Protein AF-A0A7S3W8H9-F1 (afdb_monomer_lite)

pLDDT: mean 70.54, std 18.08, range [37.25, 94.5]

Sequence (151 aa):
LTRLRRESLAEGGVPAGQAGRFSFELADVSAQEPRNGPRKGSSFSDAVDARAFESLVLRYAPPWPLQLVFTPALLSQQQRVFALLLRLRRAKWSLETVSVGAGAAGGRCAGSTPLTRLWWTLRSELLHAVHHILAYVTLAVIAAEWRSLLD

Secondary structure (DSSP, 8-state):
---------------TT---EEEEEE--------------SS-HHHHHHHHHHHHEEEEEEPPTTGGGTS-HHHHHHHHHHHHHHHHHHHHHHHHHH--TTSSS--SS--S--HHHHHHHHHHHHHHHHHHHHHHHIIIIIIHHHHHHHH-

Radius of gyration: 26.06 Å; chains: 1; bound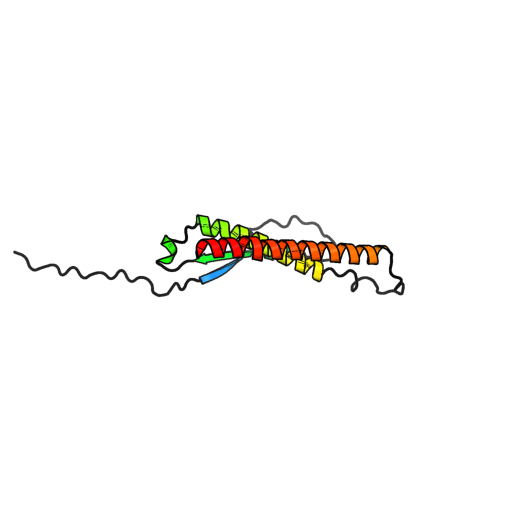ing box: 54×29×102 Å

Structure (mmCIF, N/CA/C/O backbone):
data_AF-A0A7S3W8H9-F1
#
_entry.id   AF-A0A7S3W8H9-F1
#
loop_
_atom_site.group_PDB
_atom_site.id
_atom_site.type_symbol
_atom_site.label_atom_id
_atom_site.label_alt_id
_atom_site.label_comp_id
_atom_site.label_asym_id
_atom_site.label_entity_id
_atom_site.label_seq_id
_atom_site.pdbx_PDB_ins_code
_atom_site.Cartn_x
_atom_site.Cartn_y
_atom_site.Cartn_z
_atom_site.occupancy
_atom_site.B_iso_or_equiv
_atom_site.auth_seq_id
_atom_site.auth_comp_id
_atom_site.auth_asym_id
_atom_site.auth_atom_id
_atom_site.pdbx_PDB_model_num
ATOM 1 N N . LEU A 1 1 ? -19.387 17.469 66.517 1.00 41.03 1 LEU A N 1
ATOM 2 C CA . LEU A 1 1 ? -20.684 17.167 65.868 1.00 41.03 1 LEU A CA 1
ATOM 3 C C . LEU A 1 1 ? -20.883 18.163 64.721 1.00 41.03 1 LEU A C 1
ATOM 5 O O . LEU A 1 1 ? -21.338 19.274 64.933 1.00 41.03 1 LEU A O 1
ATOM 9 N N . THR A 1 2 ? -20.170 17.934 63.613 1.00 47.38 2 THR A N 1
ATOM 10 C CA . THR A 1 2 ? -20.720 17.418 62.335 1.00 47.38 2 THR A CA 1
ATOM 11 C C . THR A 1 2 ? -21.488 18.481 61.544 1.00 47.38 2 THR A C 1
ATOM 13 O O . THR A 1 2 ? -22.714 18.522 61.568 1.00 47.38 2 THR A O 1
ATOM 16 N N . ARG A 1 3 ? -20.763 19.315 60.784 1.00 39.97 3 ARG A N 1
ATOM 17 C CA . ARG A 1 3 ? -21.330 19.987 59.609 1.00 39.97 3 ARG A CA 1
ATOM 18 C C . ARG A 1 3 ? -20.627 19.493 58.354 1.00 39.97 3 ARG A C 1
ATOM 20 O O . ARG A 1 3 ? -19.416 19.593 58.207 1.00 39.97 3 ARG A O 1
ATOM 27 N N . LEU A 1 4 ? -21.460 18.872 57.533 1.00 46.44 4 LEU A N 1
ATOM 28 C CA . LEU A 1 4 ? -21.190 18.087 56.345 1.00 46.44 4 LEU A CA 1
ATOM 29 C C . LEU A 1 4 ? -20.238 18.794 55.378 1.00 46.44 4 LEU A C 1
ATOM 31 O O . LEU A 1 4 ? -20.549 19.841 54.809 1.00 46.44 4 LEU A O 1
ATOM 35 N N . ARG A 1 5 ? -19.086 18.147 55.187 1.00 40.84 5 ARG A N 1
ATOM 36 C CA . ARG A 1 5 ? -18.180 18.311 54.057 1.00 40.84 5 ARG A CA 1
ATOM 37 C C . ARG A 1 5 ? -18.985 18.025 52.791 1.00 40.84 5 ARG A C 1
ATOM 39 O O . ARG A 1 5 ? -19.292 16.881 52.484 1.00 40.84 5 ARG A O 1
ATOM 46 N N . ARG A 1 6 ? -19.389 19.096 52.113 1.00 41.34 6 ARG A N 1
ATOM 47 C CA . ARG A 1 6 ? -19.956 19.074 50.768 1.00 41.34 6 ARG A CA 1
ATOM 48 C C . ARG A 1 6 ? -18.846 18.564 49.853 1.00 41.34 6 ARG A C 1
ATOM 50 O O . ARG A 1 6 ? -17.970 19.329 49.459 1.00 41.34 6 ARG A O 1
ATOM 57 N N . GLU A 1 7 ? -18.828 17.262 49.600 1.00 46.66 7 GLU A N 1
ATOM 58 C CA . GLU A 1 7 ? -18.024 16.683 48.531 1.00 46.66 7 GLU A CA 1
ATOM 59 C C . GLU A 1 7 ? -18.623 17.178 47.218 1.00 46.66 7 GLU A C 1
ATOM 61 O O . GLU A 1 7 ? -19.581 16.645 46.668 1.00 46.66 7 GLU A O 1
ATOM 66 N N . SER A 1 8 ? -18.102 18.328 46.802 1.00 39.75 8 SER A N 1
ATOM 67 C CA . SER A 1 8 ? -18.077 18.780 45.427 1.00 39.75 8 SER A CA 1
ATOM 68 C C . SER A 1 8 ? -17.634 17.599 44.575 1.00 39.75 8 SER A C 1
ATOM 70 O O . SER A 1 8 ? -16.466 17.217 44.636 1.00 39.75 8 SER A O 1
ATOM 72 N N . LEU A 1 9 ? -18.571 17.042 43.803 1.00 39.91 9 LEU A N 1
ATOM 73 C CA . LEU A 1 9 ? -18.290 16.353 42.552 1.00 39.91 9 LEU A CA 1
ATOM 74 C C . LEU A 1 9 ? -17.289 17.218 41.787 1.00 39.91 9 LEU A C 1
ATOM 76 O O . LEU A 1 9 ? -17.649 18.193 41.131 1.00 39.91 9 LEU A O 1
ATOM 80 N N . ALA A 1 10 ? -16.011 16.888 41.937 1.00 37.25 10 ALA A N 1
ATOM 81 C CA . ALA A 1 10 ? -15.020 17.213 40.947 1.00 37.25 10 ALA A CA 1
ATOM 82 C C . ALA A 1 10 ? -15.442 16.407 39.720 1.00 37.25 10 ALA A C 1
ATOM 84 O O . ALA A 1 10 ? -15.073 15.245 39.561 1.00 37.25 10 ALA A O 1
ATOM 85 N N . GLU A 1 11 ? -16.294 17.022 38.899 1.00 40.94 11 GLU A N 1
ATOM 86 C CA . GLU A 1 11 ? -16.207 16.880 37.458 1.00 40.94 11 GLU A CA 1
ATOM 87 C C . GLU A 1 11 ? -14.721 16.974 37.120 1.00 40.94 11 GLU A C 1
ATOM 89 O O . GLU A 1 11 ? -14.130 18.055 37.056 1.00 40.94 11 GLU A O 1
ATOM 94 N N . GLY A 1 12 ? -14.083 15.808 37.021 1.00 41.31 12 GLY A N 1
ATOM 95 C CA . GLY A 1 12 ? -12.816 15.673 36.345 1.00 41.31 12 GLY A CA 1
ATOM 96 C C . GLY A 1 12 ? -13.097 16.139 34.937 1.00 41.31 12 GLY A C 1
ATOM 97 O O . GLY A 1 12 ? -13.688 15.393 34.161 1.00 41.31 12 GLY A O 1
ATOM 98 N N . GLY A 1 13 ? -12.762 17.402 34.671 1.00 40.84 13 GLY A N 1
ATOM 99 C CA . GLY A 1 13 ? -12.883 18.024 33.371 1.00 40.84 13 GLY A CA 1
ATOM 100 C C . GLY A 1 13 ? -12.207 17.123 32.356 1.00 40.84 13 GLY A C 1
ATOM 101 O O . GLY A 1 13 ? -10.984 17.115 32.226 1.00 40.84 13 GLY A O 1
ATOM 102 N N . VAL A 1 14 ? -13.021 16.327 31.669 1.00 52.34 14 VAL A N 1
ATOM 103 C CA . VAL A 1 14 ? -12.633 15.646 30.448 1.00 52.34 14 VAL A CA 1
ATOM 104 C C . VAL A 1 14 ? -12.232 16.778 29.511 1.00 52.34 14 VAL A C 1
ATOM 106 O O . VAL A 1 14 ? -13.061 17.661 29.275 1.00 52.34 14 VAL A O 1
ATOM 109 N N . PRO A 1 15 ? -10.984 16.837 29.015 1.00 52.81 15 PRO A N 1
ATOM 110 C CA . PRO A 1 15 ? -10.601 17.871 28.072 1.00 52.81 15 PRO A CA 1
ATOM 111 C C . PRO A 1 15 ? -11.414 17.666 26.790 1.00 52.81 15 PRO A C 1
ATOM 113 O O . PRO A 1 15 ? -11.061 16.877 25.912 1.00 52.81 15 PRO A O 1
ATOM 116 N N . ALA A 1 16 ? -12.536 18.379 26.708 1.00 47.19 16 ALA A N 1
ATOM 117 C CA . ALA A 1 16 ? -13.318 18.586 25.508 1.00 47.19 16 ALA A CA 1
ATOM 118 C C . ALA A 1 16 ? -12.411 19.310 24.507 1.00 47.19 16 ALA A C 1
ATOM 120 O O . ALA A 1 16 ? -12.248 20.526 24.558 1.00 47.19 16 ALA A O 1
ATOM 121 N N . GLY A 1 17 ? -11.724 18.550 23.656 1.00 48.91 17 GLY A N 1
ATOM 122 C CA . GLY A 1 17 ? -10.795 19.144 22.697 1.00 48.91 17 GLY A CA 1
ATOM 123 C C . GLY A 1 17 ? -9.888 18.190 21.930 1.00 48.91 17 GLY A C 1
ATOM 124 O O . GLY A 1 17 ? -9.326 18.605 20.922 1.00 48.91 17 GLY A O 1
ATOM 125 N N . GLN A 1 18 ? -9.754 16.918 22.315 1.00 51.00 18 GLN A N 1
ATOM 126 C CA . GLN A 1 18 ? -9.133 15.930 21.425 1.00 51.00 18 GLN A CA 1
ATOM 127 C C . GLN A 1 18 ? -10.204 15.299 20.544 1.00 51.00 18 GLN A C 1
ATOM 129 O O . GLN A 1 18 ? -10.642 14.178 20.771 1.00 51.00 18 GLN A O 1
ATOM 134 N N . ALA A 1 19 ? -10.654 16.049 19.538 1.00 50.59 19 ALA A N 1
ATOM 135 C CA . ALA A 1 19 ? -11.358 15.463 18.406 1.00 50.59 19 ALA A CA 1
ATOM 136 C C . ALA A 1 19 ? -10.453 14.383 17.796 1.00 50.59 19 ALA A C 1
ATOM 138 O O . ALA A 1 19 ? -9.267 14.641 17.587 1.00 50.59 19 ALA A O 1
ATOM 139 N N . GLY A 1 20 ? -10.995 13.185 17.553 1.00 55.84 20 GLY A N 1
ATOM 140 C CA . GLY A 1 20 ? -10.252 12.054 16.999 1.00 55.84 20 GLY A CA 1
ATOM 141 C C . GLY A 1 20 ? -9.497 12.458 15.741 1.00 55.84 20 GLY A C 1
ATOM 142 O O . GLY A 1 20 ? -10.088 12.601 14.672 1.00 55.84 20 GLY A O 1
ATOM 143 N N . ARG A 1 21 ? -8.196 12.707 15.885 1.00 60.75 21 ARG A N 1
ATOM 144 C CA . ARG A 1 21 ? -7.377 13.270 14.820 1.00 60.75 21 ARG A CA 1
ATOM 145 C C . ARG A 1 21 ? -6.672 12.122 14.125 1.00 60.75 21 ARG A C 1
ATOM 147 O O . ARG A 1 21 ? -5.858 11.420 14.725 1.00 60.75 21 ARG A O 1
ATOM 154 N N . PHE A 1 22 ? -7.002 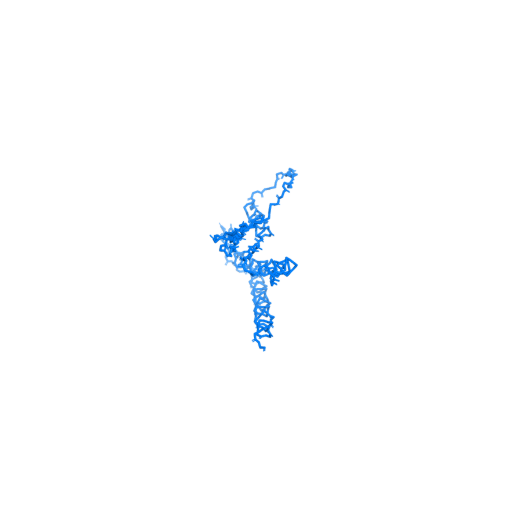11.939 12.853 1.00 56.62 22 PHE A N 1
ATOM 155 C CA . PHE A 1 22 ? -6.172 11.168 11.943 1.00 56.62 22 PHE A CA 1
ATOM 156 C C . PHE A 1 22 ? -4.981 12.047 11.587 1.00 56.62 22 PHE A C 1
ATOM 158 O O . PHE A 1 22 ? -5.128 13.046 10.881 1.00 56.62 22 PHE A O 1
ATOM 165 N N . SER A 1 23 ? -3.817 11.708 12.127 1.00 61.28 23 SER A N 1
ATOM 166 C CA . SER A 1 23 ? -2.577 12.387 11.786 1.00 61.28 23 SER A CA 1
ATOM 167 C C . SER A 1 23 ? -1.754 11.464 10.915 1.00 61.28 23 SER A C 1
ATOM 169 O O . SER A 1 23 ? -1.440 10.329 11.280 1.00 61.28 23 SER A O 1
ATOM 171 N N . PHE A 1 24 ? -1.424 11.974 9.740 1.00 56.34 24 PHE A N 1
ATOM 172 C CA . PHE A 1 24 ? -0.387 11.393 8.929 1.00 56.34 24 PHE A CA 1
ATOM 173 C C . PHE A 1 24 ? 0.949 11.841 9.523 1.00 56.34 24 PHE A C 1
ATOM 175 O O . PHE A 1 24 ? 1.249 13.032 9.484 1.00 56.34 24 PHE A O 1
ATOM 182 N N . GLU A 1 25 ? 1.733 10.924 10.083 1.00 66.25 25 GLU A N 1
ATOM 183 C CA . GLU A 1 25 ? 3.103 11.242 10.475 1.00 66.25 25 GLU A CA 1
ATOM 184 C C . GLU A 1 25 ? 4.080 10.458 9.622 1.00 66.25 25 GLU A C 1
ATOM 186 O O . GLU A 1 25 ? 3.939 9.256 9.393 1.00 66.25 25 GLU A O 1
ATOM 191 N N . LEU A 1 26 ? 5.092 11.169 9.143 1.00 59.28 26 LEU A N 1
ATOM 192 C CA . LEU A 1 26 ? 6.299 10.526 8.677 1.00 59.28 26 LEU A CA 1
ATOM 193 C C . LEU A 1 26 ? 6.918 9.876 9.912 1.00 59.28 26 LEU A C 1
ATOM 195 O O . LEU A 1 26 ? 7.243 10.569 10.874 1.00 59.28 26 LEU A O 1
ATOM 199 N N . ALA A 1 27 ? 7.035 8.550 9.920 1.00 61.50 27 ALA A N 1
ATOM 200 C CA . ALA A 1 27 ? 7.899 7.912 10.893 1.00 61.50 27 ALA A CA 1
ATOM 201 C C . ALA A 1 27 ? 9.278 8.544 10.721 1.00 61.50 27 ALA A C 1
ATOM 203 O O . ALA A 1 27 ? 9.816 8.518 9.610 1.00 61.50 27 ALA A O 1
ATOM 204 N N . ASP A 1 28 ? 9.807 9.139 11.792 1.00 42.91 28 ASP A N 1
ATOM 205 C CA . ASP A 1 28 ? 11.166 9.656 11.814 1.00 42.91 28 ASP A CA 1
ATOM 206 C C . ASP A 1 28 ? 12.102 8.510 11.437 1.00 42.91 28 ASP A C 1
ATOM 208 O O . ASP A 1 28 ? 12.432 7.633 12.240 1.00 42.91 28 ASP A O 1
ATOM 212 N N . VAL A 1 29 ? 12.504 8.493 10.168 1.00 52.59 29 VAL A N 1
ATOM 213 C CA . VAL A 1 29 ? 13.616 7.691 9.678 1.00 52.59 29 VAL A CA 1
ATOM 214 C C . VAL A 1 29 ? 14.847 8.364 10.264 1.00 52.59 29 VAL A C 1
ATOM 216 O O . VAL A 1 29 ? 15.470 9.220 9.641 1.00 52.59 29 VAL A O 1
ATOM 219 N N . SER A 1 30 ? 15.122 8.046 11.529 1.00 40.84 30 SER A N 1
ATOM 220 C CA . SER A 1 30 ? 16.301 8.501 12.246 1.00 40.84 30 SER A CA 1
ATOM 221 C C . SER A 1 30 ? 17.535 8.168 11.407 1.00 40.84 30 SER A C 1
ATOM 223 O O . SER A 1 30 ? 17.805 7.003 11.122 1.00 40.84 30 SER A O 1
ATOM 225 N N . ALA A 1 31 ? 18.198 9.232 10.949 1.00 44.66 31 ALA A N 1
ATOM 226 C CA . ALA A 1 31 ? 19.571 9.317 10.467 1.00 44.66 31 ALA A CA 1
ATOM 227 C C . ALA A 1 31 ? 20.211 7.991 10.014 1.00 44.66 31 ALA A C 1
ATOM 229 O O . ALA A 1 31 ? 20.989 7.372 10.739 1.00 44.66 31 ALA A O 1
ATOM 230 N N . GLN A 1 32 ? 19.962 7.598 8.765 1.00 42.03 32 GLN A N 1
ATOM 231 C CA . GLN A 1 32 ? 20.878 6.694 8.082 1.00 42.03 32 GLN A CA 1
ATOM 232 C C . GLN A 1 32 ? 21.963 7.533 7.398 1.00 42.03 32 GLN A C 1
ATOM 234 O O . GLN A 1 32 ? 21.715 8.169 6.374 1.00 42.03 32 GLN A O 1
ATOM 239 N N . GLU A 1 33 ? 23.142 7.544 8.024 1.00 45.91 33 G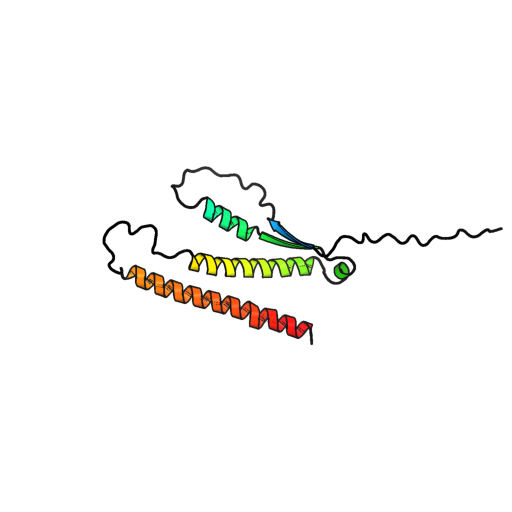LU A N 1
ATOM 240 C CA . GLU A 1 33 ? 24.398 8.150 7.563 1.00 45.91 33 GLU A CA 1
ATOM 241 C C . GLU A 1 33 ? 24.584 8.005 6.032 1.00 45.91 33 GLU A C 1
ATOM 243 O O . GLU A 1 33 ? 24.545 6.879 5.509 1.00 45.91 33 GLU A O 1
ATOM 248 N N . PRO A 1 34 ? 24.805 9.101 5.278 1.00 47.06 34 PRO A N 1
ATOM 249 C CA . PRO A 1 34 ? 25.055 9.031 3.846 1.00 47.06 34 PRO A CA 1
ATOM 250 C C . PRO A 1 34 ? 26.462 8.476 3.596 1.00 47.06 34 PRO A C 1
ATOM 252 O O . PRO A 1 34 ? 27.458 9.196 3.556 1.00 47.06 34 PRO A O 1
ATOM 255 N N . ARG A 1 35 ? 26.560 7.161 3.387 1.00 50.22 35 ARG A N 1
ATOM 256 C CA . ARG A 1 35 ? 27.786 6.529 2.891 1.00 50.22 35 ARG A CA 1
ATOM 257 C C . ARG A 1 35 ? 28.054 7.014 1.457 1.00 50.22 35 ARG A C 1
ATOM 259 O O . ARG A 1 35 ? 27.420 6.563 0.506 1.00 50.22 35 ARG A O 1
ATOM 266 N N . ASN A 1 36 ? 28.978 7.969 1.347 1.00 54.38 36 ASN A N 1
ATOM 267 C CA . ASN A 1 36 ? 29.390 8.681 0.137 1.00 54.38 36 ASN A CA 1
ATOM 268 C C . ASN A 1 36 ? 29.791 7.778 -1.045 1.00 54.38 36 ASN A C 1
ATOM 270 O O . ASN A 1 36 ? 30.528 6.803 -0.896 1.00 54.38 36 ASN A O 1
ATOM 274 N N . GLY A 1 37 ? 29.386 8.210 -2.242 1.00 50.59 37 GLY A N 1
ATOM 275 C CA . GLY A 1 37 ? 29.932 7.822 -3.543 1.00 50.59 37 GLY A CA 1
ATOM 276 C C . GLY A 1 37 ? 29.175 8.550 -4.666 1.00 50.59 37 GLY A C 1
ATOM 277 O O . GLY A 1 37 ? 27.944 8.488 -4.680 1.00 50.59 37 GLY A O 1
ATOM 278 N N . PRO A 1 38 ? 29.843 9.252 -5.606 1.00 51.00 38 PRO A N 1
ATOM 279 C CA . PRO A 1 38 ? 29.150 10.028 -6.626 1.00 51.00 38 PRO A CA 1
ATOM 280 C C . PRO A 1 38 ? 28.563 9.071 -7.667 1.00 51.00 38 PRO A C 1
ATOM 282 O O . PRO A 1 38 ? 29.285 8.492 -8.480 1.00 51.00 38 PRO A O 1
ATOM 285 N N . ARG A 1 39 ? 27.239 8.879 -7.646 1.00 48.84 39 ARG A N 1
ATOM 286 C CA . ARG A 1 39 ? 26.516 8.180 -8.714 1.00 48.84 39 ARG A CA 1
ATOM 287 C C . ARG A 1 39 ? 25.695 9.171 -9.530 1.00 48.84 39 ARG A C 1
ATOM 289 O O . ARG A 1 39 ? 24.873 9.927 -9.030 1.00 48.84 39 ARG A O 1
ATOM 296 N N . LYS A 1 40 ? 26.019 9.151 -10.815 1.00 43.47 40 LYS A N 1
ATOM 297 C CA . LYS A 1 40 ? 25.581 9.990 -11.923 1.00 43.47 40 LYS A CA 1
ATOM 298 C C . LYS A 1 40 ? 24.056 10.193 -11.981 1.00 43.47 40 LYS A C 1
ATOM 300 O O . LYS A 1 40 ? 23.325 9.276 -12.320 1.00 43.47 40 LYS A O 1
ATOM 305 N N . GLY A 1 41 ? 23.618 11.424 -11.725 1.00 48.03 41 GLY A N 1
ATOM 306 C CA . GLY A 1 41 ? 22.749 12.187 -12.633 1.00 48.03 41 GLY A CA 1
ATOM 307 C C . GLY A 1 41 ? 21.306 11.746 -12.912 1.00 48.03 41 GLY A C 1
ATOM 308 O O . GLY A 1 41 ? 20.711 12.330 -13.811 1.00 48.03 41 GLY A O 1
ATOM 309 N N . SER A 1 42 ? 20.713 10.796 -12.188 1.00 48.69 42 SER A N 1
ATOM 310 C CA . SER A 1 42 ? 19.255 10.585 -12.227 1.00 48.69 42 SER A CA 1
ATOM 311 C C . SER A 1 42 ? 18.695 10.233 -10.845 1.00 48.69 42 SER A C 1
ATOM 313 O O . SER A 1 42 ? 19.175 9.296 -10.210 1.00 48.69 42 SER A O 1
ATOM 315 N N . SER A 1 43 ? 17.651 10.951 -10.423 1.00 52.44 43 SER A N 1
ATOM 316 C CA . SER A 1 43 ? 16.678 10.513 -9.406 1.00 52.44 43 SER A CA 1
ATOM 317 C C . SER A 1 43 ? 17.102 10.457 -7.931 1.00 52.44 43 SER A C 1
ATOM 319 O O . SER A 1 43 ? 16.701 9.544 -7.213 1.00 52.44 43 SER A O 1
ATOM 321 N N . PHE A 1 44 ? 17.830 11.451 -7.407 1.00 49.88 44 PHE A N 1
ATOM 322 C CA . PHE A 1 44 ? 17.850 11.627 -5.941 1.00 49.88 44 PHE A CA 1
ATOM 323 C C . PHE A 1 44 ? 16.434 11.932 -5.410 1.00 49.88 44 PHE A C 1
ATOM 325 O O . PHE A 1 44 ? 16.045 11.375 -4.391 1.00 49.88 44 PHE A O 1
ATOM 332 N N . SER A 1 45 ? 15.635 12.718 -6.152 1.00 56.06 45 SER A N 1
ATOM 333 C CA . SER A 1 45 ? 14.224 12.991 -5.821 1.00 56.06 45 SER A CA 1
ATOM 334 C C . SER A 1 45 ? 13.387 11.714 -5.784 1.00 56.06 45 SER A C 1
ATOM 336 O O . SER A 1 45 ? 12.854 11.400 -4.731 1.00 56.06 45 SER A O 1
ATOM 338 N N . ASP A 1 46 ? 13.366 10.902 -6.852 1.00 60.53 46 ASP A N 1
ATOM 339 C CA . ASP A 1 46 ? 12.504 9.705 -6.861 1.00 60.53 46 ASP A CA 1
ATOM 340 C C . ASP A 1 46 ? 12.892 8.682 -5.781 1.00 60.53 46 ASP A C 1
ATOM 342 O O . ASP A 1 46 ? 12.036 7.959 -5.275 1.00 60.53 46 ASP A O 1
ATOM 346 N N . ALA A 1 47 ? 14.174 8.611 -5.401 1.00 59.94 47 ALA A N 1
ATOM 347 C CA . ALA A 1 47 ? 14.634 7.760 -4.303 1.00 59.94 47 ALA A CA 1
ATOM 348 C C . ALA A 1 47 ? 14.225 8.303 -2.919 1.00 59.94 47 ALA A C 1
ATOM 350 O O . ALA A 1 47 ? 13.965 7.519 -2.002 1.00 59.94 47 ALA A O 1
ATOM 351 N N . VAL A 1 48 ? 14.160 9.626 -2.760 1.00 60.66 48 VAL A N 1
ATOM 352 C CA . VAL A 1 48 ? 13.660 10.294 -1.549 1.00 60.66 48 VAL A CA 1
ATOM 353 C C . VAL A 1 48 ? 12.142 10.167 -1.462 1.00 60.66 48 VAL A C 1
ATOM 355 O O . VAL A 1 48 ? 11.641 9.766 -0.416 1.00 60.66 48 VAL A O 1
ATOM 358 N N . ASP A 1 49 ? 11.425 10.376 -2.565 1.00 67.38 49 ASP A N 1
ATOM 359 C CA . ASP A 1 49 ? 9.978 10.183 -2.664 1.00 67.38 49 ASP A CA 1
ATOM 360 C C . ASP A 1 49 ? 9.620 8.723 -2.371 1.00 67.38 49 ASP A C 1
ATOM 362 O O . ASP A 1 49 ? 8.713 8.429 -1.593 1.00 67.38 49 ASP A O 1
ATOM 366 N N . ALA A 1 50 ? 10.409 7.783 -2.901 1.00 67.75 50 ALA A N 1
ATOM 367 C CA . ALA A 1 50 ? 10.257 6.366 -2.622 1.00 67.75 50 ALA A CA 1
ATOM 368 C C . ALA A 1 50 ? 10.310 6.036 -1.128 1.00 67.75 50 ALA A C 1
ATOM 370 O O . ALA A 1 50 ? 9.431 5.350 -0.602 1.00 67.75 50 ALA A O 1
ATOM 371 N N . ARG A 1 51 ? 11.338 6.544 -0.448 1.00 69.94 51 ARG A N 1
ATOM 372 C CA . ARG A 1 51 ? 11.528 6.335 0.987 1.00 69.94 51 ARG A CA 1
ATOM 373 C C . ARG A 1 51 ? 10.487 7.081 1.812 1.00 69.94 51 ARG A C 1
ATOM 375 O O . ARG A 1 51 ? 10.031 6.533 2.809 1.00 69.94 51 ARG A O 1
ATOM 382 N N . ALA A 1 52 ? 10.063 8.264 1.371 1.00 72.19 52 ALA A N 1
ATOM 383 C CA . ALA A 1 52 ? 9.003 9.029 2.013 1.00 72.19 52 ALA A CA 1
ATOM 384 C C . ALA A 1 52 ? 7.683 8.250 2.006 1.00 72.19 52 ALA A C 1
ATOM 386 O O . ALA A 1 52 ? 7.056 8.108 3.048 1.00 72.19 52 ALA A O 1
ATOM 387 N N . PHE A 1 53 ? 7.295 7.644 0.876 1.00 70.62 53 PHE A N 1
ATOM 388 C CA . PHE A 1 53 ? 6.078 6.824 0.817 1.00 70.62 53 PHE A CA 1
ATOM 389 C C . PHE A 1 53 ? 6.136 5.562 1.690 1.00 70.62 53 PHE A C 1
ATOM 391 O O . PHE A 1 53 ? 5.095 5.021 2.058 1.00 70.62 53 PHE A O 1
ATOM 398 N N . GLU A 1 54 ? 7.332 5.072 2.006 1.00 72.19 54 GLU A N 1
ATOM 399 C CA . GLU A 1 54 ? 7.532 3.909 2.875 1.00 72.19 54 GLU A CA 1
ATOM 400 C C . GLU A 1 54 ? 7.585 4.280 4.361 1.00 72.19 54 GLU A C 1
ATOM 402 O O . GLU A 1 54 ? 7.219 3.451 5.196 1.00 72.19 54 GLU A O 1
ATOM 407 N N . SER A 1 55 ? 7.985 5.512 4.688 1.00 74.44 55 SER A N 1
ATOM 408 C CA . SER A 1 55 ? 7.961 6.064 6.047 1.00 74.44 55 SER A CA 1
ATOM 409 C C . SER A 1 55 ? 6.616 6.681 6.429 1.00 74.44 55 SER A C 1
ATOM 411 O O . SER A 1 55 ? 6.422 7.081 7.576 1.00 74.44 55 SER A O 1
ATOM 413 N N . LEU A 1 56 ? 5.669 6.737 5.494 1.00 78.31 56 LEU A N 1
ATOM 414 C CA . LEU A 1 56 ? 4.324 7.231 5.724 1.00 78.31 56 LEU A CA 1
ATOM 415 C C . LEU A 1 56 ? 3.592 6.314 6.750 1.00 78.31 56 LEU A C 1
ATOM 417 O O . LEU A 1 56 ? 3.222 5.181 6.432 1.00 78.31 56 LEU A O 1
ATOM 421 N N . VAL A 1 57 ? 3.295 6.821 7.959 1.00 78.31 57 VAL A N 1
ATOM 422 C CA . VAL A 1 57 ? 2.520 6.127 9.006 1.00 78.31 57 VAL A CA 1
ATOM 423 C C . VAL A 1 57 ? 1.188 6.822 9.316 1.00 78.31 57 VAL A C 1
ATOM 425 O O . VAL A 1 57 ? 1.118 8.022 9.577 1.00 78.31 57 VAL A O 1
ATOM 428 N N . LEU A 1 58 ? 0.111 6.031 9.358 1.00 77.75 58 LEU A N 1
ATOM 429 C CA . LEU A 1 58 ? -1.204 6.478 9.812 1.00 77.75 58 LEU A CA 1
ATOM 430 C C . LEU A 1 58 ? -1.299 6.360 11.340 1.00 77.75 58 LEU A C 1
ATOM 432 O O . LEU A 1 58 ? -1.329 5.247 11.868 1.00 77.75 58 LEU A O 1
ATOM 436 N N . ARG A 1 59 ? -1.373 7.492 12.050 1.00 77.88 59 ARG A N 1
ATOM 437 C CA . ARG A 1 59 ? -1.648 7.530 13.493 1.00 77.88 59 ARG A CA 1
ATOM 438 C C . ARG A 1 59 ? -3.096 7.934 13.736 1.00 77.88 59 ARG A C 1
ATOM 440 O O . ARG A 1 59 ? -3.557 8.975 13.268 1.00 77.88 59 ARG A O 1
ATOM 447 N N . TYR A 1 60 ? -3.805 7.105 14.493 1.00 77.62 60 TYR A N 1
ATOM 448 C CA . TYR A 1 60 ? -5.148 7.401 14.972 1.00 77.62 60 TYR A CA 1
ATOM 449 C C . TYR A 1 60 ? -5.107 7.573 16.487 1.00 77.62 60 TYR A C 1
ATOM 451 O O . TYR A 1 60 ? -4.746 6.638 17.200 1.00 77.62 60 TYR A O 1
ATOM 459 N N . ALA A 1 61 ? -5.453 8.771 16.963 1.00 77.50 61 ALA A N 1
ATOM 460 C CA . ALA A 1 61 ? -5.653 9.054 18.380 1.00 77.50 61 ALA A CA 1
ATOM 461 C C . ALA A 1 61 ? -7.166 9.050 18.667 1.00 77.50 61 ALA A C 1
ATOM 463 O O . ALA A 1 61 ? -7.845 10.015 18.298 1.00 77.50 61 ALA A O 1
ATOM 464 N N . PRO A 1 62 ? -7.724 7.981 19.269 1.00 74.38 62 PRO A N 1
ATOM 465 C CA . PRO A 1 62 ? -9.150 7.924 19.546 1.00 74.38 62 PRO A CA 1
ATOM 466 C C . PRO A 1 62 ? -9.514 8.905 20.671 1.00 74.38 62 PRO A C 1
ATOM 468 O O . PRO A 1 62 ? -8.800 8.961 21.681 1.00 74.38 62 PRO A O 1
ATOM 471 N N . PRO A 1 63 ? -10.633 9.642 20.551 1.00 80.25 63 PRO A N 1
ATOM 472 C CA . PRO A 1 63 ? -11.169 10.412 21.663 1.00 80.25 63 PRO A CA 1
ATOM 473 C C . PRO A 1 63 ? -11.670 9.456 22.748 1.00 80.25 63 PRO A C 1
ATOM 475 O O . PRO A 1 63 ? -12.066 8.322 22.473 1.00 80.25 63 PRO A O 1
ATOM 478 N N . TRP A 1 64 ? -11.702 9.909 23.994 1.00 75.31 64 TRP A N 1
ATOM 479 C CA . TRP A 1 64 ? -12.467 9.211 25.024 1.00 75.31 64 TRP A CA 1
ATOM 480 C C . TRP A 1 64 ? -13.961 9.231 24.632 1.00 75.31 64 TRP A C 1
ATOM 482 O O . TRP A 1 64 ? -14.432 10.288 24.208 1.00 75.31 64 TRP A O 1
ATOM 492 N N . PRO A 1 65 ? -14.725 8.122 24.706 1.00 80.50 65 PRO A N 1
ATOM 493 C CA . PRO A 1 65 ? -14.410 6.798 25.260 1.00 80.50 65 PRO A CA 1
ATOM 494 C C . PRO A 1 65 ? -13.958 5.746 24.225 1.00 80.50 65 PRO A C 1
ATOM 496 O O . PRO A 1 65 ? -13.752 4.588 24.584 1.00 80.50 65 PRO A O 1
ATOM 499 N N . LEU A 1 66 ? -13.776 6.106 22.948 1.00 77.62 66 LEU A N 1
ATOM 500 C CA . LEU A 1 66 ? -13.363 5.170 21.888 1.00 77.62 66 LEU A CA 1
ATOM 501 C C . LEU A 1 66 ? -12.043 4.442 22.209 1.00 77.62 66 LEU A C 1
ATOM 503 O O . LEU A 1 66 ? -11.823 3.339 21.718 1.00 77.62 66 LEU A O 1
ATOM 507 N N . GLN A 1 67 ? -11.193 5.009 23.068 1.00 76.50 67 GLN A N 1
ATOM 508 C CA . GLN A 1 67 ? -9.961 4.368 23.549 1.00 76.50 67 GLN A CA 1
ATOM 509 C C . GLN A 1 67 ? -10.187 2.997 24.213 1.00 76.50 67 GLN A C 1
ATOM 511 O O . GLN A 1 67 ? -9.290 2.161 24.176 1.00 76.50 67 GLN A O 1
ATOM 516 N N . LEU A 1 68 ? -11.371 2.740 24.787 1.00 77.75 68 LEU A N 1
ATOM 517 C CA . LEU A 1 68 ? -11.707 1.447 25.401 1.00 77.75 68 LEU A CA 1
ATOM 518 C C . LEU A 1 68 ? -11.906 0.331 24.364 1.00 77.75 68 LEU A C 1
ATOM 520 O O . LEU A 1 68 ? -11.623 -0.828 24.650 1.00 77.75 68 LEU A O 1
ATOM 524 N N . VAL A 1 69 ? -12.377 0.681 23.165 1.00 80.75 69 VAL A N 1
ATOM 525 C CA . VAL A 1 69 ? -12.629 -0.270 22.068 1.00 80.75 69 VAL A CA 1
ATOM 526 C C . VAL A 1 69 ? -11.411 -0.365 21.146 1.00 80.75 69 VAL A C 1
ATOM 528 O O . VAL A 1 69 ? -11.041 -1.444 20.687 1.00 80.75 69 VAL A O 1
ATOM 531 N N . PHE A 1 70 ? -10.737 0.759 20.900 1.00 80.75 70 PHE A N 1
ATOM 532 C CA . PHE A 1 70 ? -9.553 0.822 20.048 1.00 80.75 70 PHE A CA 1
ATOM 533 C C . PHE A 1 70 ? -8.278 0.511 20.836 1.00 80.75 70 PHE A C 1
ATOM 535 O O . PHE A 1 70 ? -7.557 1.401 21.283 1.00 80.75 70 PHE A O 1
ATOM 542 N N . THR A 1 71 ? -7.966 -0.780 20.966 1.00 85.38 71 THR A N 1
ATOM 543 C CA . THR A 1 71 ? -6.696 -1.236 21.547 1.00 85.38 71 THR A CA 1
ATOM 544 C C . THR A 1 71 ? -5.507 -0.831 20.655 1.00 85.38 71 THR A C 1
ATOM 546 O O . THR A 1 71 ? -5.588 -0.969 19.429 1.00 85.38 71 THR A O 1
ATOM 549 N N . PRO A 1 72 ? -4.353 -0.416 21.217 1.00 81.38 72 PRO A N 1
ATOM 550 C CA . PRO A 1 72 ? -3.159 -0.077 20.430 1.00 81.38 72 PRO A CA 1
ATOM 551 C C . PRO A 1 72 ? -2.659 -1.231 19.543 1.00 81.38 72 PRO A C 1
ATOM 553 O O . PRO A 1 72 ? -2.116 -0.993 18.464 1.00 81.38 72 PRO A O 1
ATOM 556 N N . ALA A 1 73 ? -2.893 -2.483 19.949 1.00 84.31 73 ALA A N 1
ATOM 557 C CA . ALA A 1 73 ? -2.576 -3.663 19.147 1.00 84.31 73 ALA A CA 1
ATOM 558 C C . ALA A 1 73 ? -3.352 -3.683 17.815 1.00 84.31 73 ALA A C 1
ATOM 560 O O . ALA A 1 73 ? -2.745 -3.871 16.759 1.00 84.31 73 ALA A O 1
ATOM 561 N N . LEU A 1 74 ? -4.659 -3.396 17.847 1.00 85.75 74 LEU A N 1
ATOM 562 C CA . LEU A 1 74 ? -5.509 -3.308 16.656 1.00 85.75 74 LEU A CA 1
ATOM 563 C C . LEU A 1 74 ? -5.035 -2.185 15.726 1.00 85.75 74 LEU A C 1
ATOM 565 O O . LEU A 1 74 ? -4.881 -2.399 14.526 1.00 85.75 74 LEU A O 1
ATOM 569 N N . LEU A 1 75 ? -4.735 -1.007 16.281 1.00 83.81 75 LEU A N 1
ATOM 570 C CA . LEU A 1 75 ? -4.236 0.129 15.501 1.00 83.81 75 LEU A CA 1
ATOM 571 C C . LEU A 1 75 ? -2.915 -0.203 14.795 1.00 83.81 75 LEU A C 1
ATOM 573 O O . LEU A 1 75 ? -2.752 0.113 13.617 1.00 83.81 75 LEU A O 1
ATOM 577 N N . SER A 1 76 ? -2.011 -0.924 15.467 1.00 86.00 76 SER A N 1
ATOM 578 C CA . SER A 1 76 ? -0.755 -1.375 14.859 1.00 86.00 76 SER A CA 1
ATOM 579 C C . SER A 1 76 ? -0.971 -2.369 13.709 1.00 86.00 76 SER A C 1
ATOM 581 O O . SER A 1 76 ? -0.247 -2.339 12.712 1.00 86.00 76 SER A O 1
ATOM 583 N N . GLN A 1 77 ? -1.991 -3.228 13.803 1.00 88.50 77 GLN A N 1
ATOM 584 C CA . GLN A 1 77 ? -2.343 -4.172 12.744 1.00 88.50 77 GLN A CA 1
ATOM 585 C C . GLN A 1 77 ? -2.976 -3.456 11.546 1.00 88.50 77 GLN A C 1
ATOM 587 O O . GLN A 1 77 ? -2.573 -3.700 10.409 1.00 88.50 77 GLN A O 1
ATOM 592 N N . GLN A 1 78 ? -3.899 -2.523 11.789 1.00 87.12 78 GLN A N 1
ATOM 593 C CA . GLN A 1 78 ? -4.519 -1.712 10.736 1.00 87.12 78 GLN A CA 1
ATOM 594 C C . GLN A 1 78 ? -3.487 -0.840 10.007 1.00 87.12 78 GLN A C 1
ATOM 596 O O . GLN A 1 78 ? -3.531 -0.710 8.784 1.00 87.12 78 GLN A O 1
ATOM 601 N N . GLN A 1 79 ? -2.478 -0.332 10.720 1.00 86.00 79 GLN A N 1
ATOM 602 C CA . GLN A 1 79 ? -1.355 0.381 10.112 1.00 86.00 79 GLN A CA 1
ATOM 603 C C . GLN A 1 79 ? -0.573 -0.495 9.117 1.00 86.00 79 GLN A C 1
ATOM 605 O O . GLN A 1 79 ? -0.178 -0.011 8.056 1.00 86.00 79 GLN A O 1
ATOM 610 N N . ARG A 1 80 ? -0.358 -1.786 9.413 1.00 87.31 80 ARG A N 1
ATOM 611 C CA . ARG A 1 80 ? 0.327 -2.711 8.486 1.00 87.31 80 ARG A CA 1
ATOM 612 C C . ARG A 1 80 ? -0.478 -2.925 7.207 1.00 87.31 80 ARG A C 1
ATOM 614 O O . ARG A 1 80 ? 0.099 -2.920 6.120 1.00 87.31 80 ARG A O 1
ATOM 621 N N . VAL A 1 81 ? -1.798 -3.072 7.331 1.00 88.62 81 VAL A N 1
ATOM 622 C CA . VAL A 1 81 ? -2.708 -3.193 6.181 1.00 88.62 81 VAL A CA 1
ATOM 623 C C . VAL A 1 81 ? -2.670 -1.918 5.338 1.00 88.62 81 VAL A C 1
ATOM 625 O O . VAL A 1 81 ? -2.512 -1.985 4.120 1.00 88.62 81 VAL A O 1
ATOM 628 N N . PHE A 1 82 ? -2.719 -0.749 5.978 1.00 85.50 82 PHE A N 1
ATOM 629 C CA . PHE A 1 82 ? -2.604 0.537 5.295 1.00 85.50 82 PHE A CA 1
ATOM 630 C C . PHE A 1 82 ? -1.273 0.678 4.538 1.00 85.50 82 PHE A C 1
ATOM 632 O O . PHE A 1 82 ? -1.268 1.038 3.361 1.00 85.50 82 PHE A O 1
ATOM 639 N N . ALA A 1 83 ? -0.150 0.330 5.172 1.00 87.50 83 ALA A N 1
ATOM 640 C CA . ALA A 1 83 ? 1.166 0.374 4.538 1.00 87.50 83 ALA A CA 1
ATOM 641 C C . ALA A 1 83 ? 1.253 -0.558 3.315 1.00 87.50 83 ALA A C 1
ATOM 643 O O . ALA A 1 83 ? 1.819 -0.183 2.286 1.00 87.50 83 ALA A O 1
ATOM 644 N N . LEU A 1 84 ? 0.658 -1.754 3.391 1.00 87.94 84 LEU A N 1
ATOM 645 C CA . LEU A 1 84 ? 0.576 -2.680 2.259 1.00 87.94 84 LEU A CA 1
ATOM 646 C C . LEU A 1 84 ? -0.212 -2.069 1.089 1.00 87.94 84 LEU A C 1
ATOM 648 O O . LEU A 1 84 ? 0.260 -2.080 -0.050 1.00 87.94 84 LEU A O 1
ATOM 652 N N . LEU A 1 85 ? -1.390 -1.505 1.366 1.00 87.81 85 LEU A N 1
ATOM 653 C CA . LEU A 1 85 ? -2.229 -0.857 0.355 1.00 87.81 85 LEU A CA 1
ATOM 654 C C . LEU A 1 85 ? -1.521 0.328 -0.302 1.00 87.81 85 LEU A C 1
ATOM 656 O O . LEU A 1 85 ? -1.622 0.522 -1.515 1.00 87.81 85 LEU A O 1
ATOM 660 N N . LEU A 1 86 ? -0.783 1.108 0.486 1.00 86.31 86 LEU A N 1
ATOM 661 C CA . LEU A 1 86 ? -0.043 2.260 -0.006 1.00 86.31 86 LEU A CA 1
ATOM 662 C C . LEU A 1 86 ? 1.083 1.837 -0.958 1.00 86.31 86 LEU A C 1
ATOM 664 O O . LEU A 1 86 ? 1.228 2.421 -2.033 1.00 86.31 86 LEU A O 1
ATOM 668 N N . ARG A 1 87 ? 1.812 0.764 -0.625 1.00 86.38 87 ARG A N 1
ATOM 669 C CA . ARG A 1 87 ? 2.829 0.163 -1.507 1.00 86.38 87 ARG A CA 1
ATOM 670 C C . ARG A 1 87 ? 2.227 -0.326 -2.823 1.00 86.38 87 ARG A C 1
ATOM 672 O O . ARG A 1 87 ? 2.786 -0.052 -3.880 1.00 86.38 87 ARG A O 1
ATOM 679 N N . LEU A 1 88 ? 1.070 -0.988 -2.775 1.00 87.31 88 LEU A N 1
ATOM 680 C CA . LEU A 1 88 ? 0.349 -1.448 -3.969 1.00 87.31 88 LEU A CA 1
ATOM 681 C C . LEU A 1 88 ? -0.111 -0.282 -4.856 1.00 87.31 88 LEU A C 1
ATOM 683 O O . LEU A 1 88 ? 0.115 -0.298 -6.067 1.00 87.31 88 LEU A O 1
ATOM 687 N N . ARG A 1 89 ? -0.709 0.760 -4.264 1.00 87.38 89 ARG A N 1
ATOM 688 C CA . ARG A 1 89 ? -1.118 1.969 -5.001 1.00 87.38 89 ARG A CA 1
ATOM 689 C C . ARG A 1 89 ? 0.072 2.682 -5.631 1.00 87.38 89 ARG A C 1
ATOM 691 O O . ARG A 1 89 ? -0.013 3.105 -6.780 1.00 87.38 89 ARG A O 1
ATOM 698 N N . ARG A 1 90 ? 1.190 2.774 -4.912 1.00 84.56 90 ARG A N 1
ATOM 699 C CA . ARG A 1 90 ? 2.424 3.361 -5.432 1.00 84.56 90 ARG A CA 1
ATOM 700 C C . ARG A 1 90 ? 3.015 2.532 -6.563 1.00 84.56 90 ARG A C 1
ATOM 702 O O . ARG A 1 90 ? 3.419 3.119 -7.556 1.00 84.56 90 ARG A O 1
ATOM 709 N N . ALA A 1 91 ? 3.045 1.204 -6.448 1.00 85.75 91 ALA A N 1
ATOM 710 C CA . ALA A 1 91 ? 3.490 0.337 -7.535 1.00 85.75 91 ALA A CA 1
ATOM 711 C C . ALA A 1 91 ? 2.678 0.631 -8.803 1.00 85.75 91 ALA A C 1
ATOM 713 O O . ALA A 1 91 ? 3.264 0.949 -9.834 1.00 85.75 91 ALA A O 1
ATOM 714 N N . LYS A 1 92 ? 1.343 0.674 -8.694 1.00 87.56 92 LYS A N 1
ATOM 715 C CA . LYS A 1 92 ? 0.458 1.070 -9.798 1.00 87.56 92 LYS A CA 1
ATOM 716 C C . LYS A 1 92 ? 0.847 2.428 -10.395 1.00 87.56 92 LYS A C 1
ATOM 718 O O . LYS A 1 92 ? 1.049 2.518 -11.601 1.00 87.56 92 LYS A O 1
ATOM 723 N N . TRP A 1 93 ? 1.006 3.451 -9.554 1.00 86.44 93 TRP A N 1
ATOM 724 C CA . TRP A 1 93 ? 1.355 4.799 -10.006 1.00 86.44 93 TRP A CA 1
ATOM 725 C C . TRP A 1 93 ? 2.743 4.858 -10.654 1.00 86.44 93 TRP A C 1
ATOM 727 O O . TRP A 1 93 ? 2.906 5.471 -11.698 1.00 86.44 93 TRP A O 1
ATOM 737 N N . SER A 1 94 ? 3.733 4.161 -10.094 1.00 83.06 94 SER A N 1
ATOM 738 C CA . SER A 1 94 ? 5.084 4.072 -10.659 1.00 83.06 94 SER A CA 1
ATOM 739 C C . SER A 1 94 ? 5.104 3.355 -12.004 1.00 83.06 94 SER A C 1
ATOM 741 O O . SER A 1 94 ? 5.844 3.746 -12.904 1.00 83.06 94 SER A O 1
ATOM 743 N N . LEU A 1 95 ? 4.256 2.333 -12.173 1.00 82.75 95 LEU A N 1
ATOM 744 C CA . LEU A 1 95 ? 4.044 1.733 -13.475 1.00 82.75 95 LEU A CA 1
ATOM 745 C C . LEU A 1 95 ? 3.438 2.794 -14.388 1.00 82.75 95 LEU A C 1
ATOM 747 O O . LEU A 1 95 ? 4.033 3.077 -15.412 1.00 82.75 95 LEU A O 1
ATOM 751 N N . GLU A 1 96 ? 2.351 3.467 -14.012 1.00 83.44 96 GLU A N 1
ATOM 752 C CA . GLU A 1 96 ? 1.732 4.530 -14.818 1.00 83.44 96 GLU A CA 1
ATOM 753 C C . GLU A 1 96 ? 2.722 5.634 -15.250 1.00 83.44 96 GLU A C 1
ATOM 755 O O . GLU A 1 96 ? 2.731 6.002 -16.426 1.00 83.44 96 GLU A O 1
ATOM 760 N N . THR A 1 97 ? 3.619 6.082 -14.370 1.00 81.19 97 THR A N 1
ATOM 761 C CA . THR A 1 97 ? 4.584 7.157 -14.654 1.00 81.19 97 THR A CA 1
ATOM 762 C C . THR A 1 97 ? 5.798 6.707 -15.469 1.00 81.19 97 THR A C 1
ATOM 764 O O . THR A 1 97 ? 6.243 7.459 -16.339 1.00 81.19 97 THR A O 1
ATOM 767 N N . VAL A 1 98 ? 6.314 5.486 -15.267 1.00 73.12 98 VAL A N 1
ATOM 768 C CA . VAL A 1 98 ? 7.440 4.923 -16.041 1.00 73.12 98 VAL A CA 1
ATOM 769 C C . VAL A 1 98 ? 6.952 4.500 -17.428 1.00 73.12 98 VAL A C 1
ATOM 771 O O . VAL A 1 98 ? 6.813 3.325 -17.756 1.00 73.12 98 VAL A O 1
ATOM 774 N N . SER A 1 99 ? 6.646 5.478 -18.271 1.00 62.38 99 SER A N 1
ATOM 775 C CA . SER A 1 99 ? 6.422 5.269 -19.697 1.00 62.38 99 SER A CA 1
ATOM 776 C C . SER A 1 99 ? 7.763 5.369 -20.428 1.00 62.38 99 SER A C 1
ATOM 778 O O . SER A 1 99 ? 8.449 6.392 -20.410 1.00 62.38 99 SER A O 1
ATOM 780 N N . VAL A 1 100 ? 8.176 4.274 -21.067 1.00 61.69 100 VAL A N 1
ATOM 781 C CA . VAL A 1 100 ? 9.329 4.265 -21.974 1.00 61.69 100 VAL A CA 1
ATOM 782 C C . VAL A 1 100 ? 8.892 5.017 -23.229 1.00 61.69 100 VAL A C 1
ATOM 784 O O . VAL A 1 100 ? 8.284 4.439 -24.125 1.00 61.69 100 VAL A O 1
ATOM 787 N N . GLY A 1 101 ? 9.103 6.335 -23.250 1.00 57.50 101 GLY A N 1
ATOM 788 C CA . GLY A 1 101 ? 8.641 7.158 -24.369 1.00 57.50 101 GLY A CA 1
ATOM 789 C C . GLY A 1 101 ? 9.202 8.575 -24.477 1.00 57.50 101 GLY A C 1
ATOM 790 O O . GLY A 1 101 ? 9.398 9.031 -25.596 1.00 57.50 101 GLY A O 1
ATOM 791 N N . ALA A 1 102 ? 9.506 9.277 -23.381 1.00 52.84 102 ALA A N 1
ATOM 792 C CA . ALA A 1 102 ? 9.710 10.732 -23.481 1.00 52.84 102 ALA A CA 1
ATOM 793 C C . ALA A 1 102 ? 11.167 11.231 -23.385 1.00 52.84 102 ALA A C 1
ATOM 795 O O . ALA A 1 102 ? 11.458 12.322 -23.860 1.00 52.84 102 ALA A O 1
ATOM 796 N N . GLY A 1 103 ? 12.096 10.472 -22.790 1.00 50.97 103 GLY A N 1
ATOM 797 C CA . GLY A 1 103 ? 13.408 11.027 -22.405 1.00 50.97 103 GLY A CA 1
ATOM 798 C C . GLY A 1 103 ? 14.593 10.761 -23.342 1.00 50.97 103 GLY A C 1
ATOM 799 O O . GLY A 1 103 ? 15.578 11.488 -23.282 1.00 50.97 103 GLY A O 1
ATOM 800 N N . ALA A 1 104 ? 14.545 9.723 -24.185 1.00 48.97 104 ALA A N 1
ATOM 801 C CA . ALA A 1 104 ? 15.743 9.234 -24.893 1.00 48.97 104 ALA A CA 1
ATOM 802 C C . ALA A 1 104 ? 15.650 9.252 -26.429 1.00 48.97 104 ALA A C 1
ATOM 804 O O . ALA A 1 104 ? 16.650 9.029 -27.106 1.00 48.97 104 ALA A O 1
ATOM 805 N N . ALA A 1 105 ? 14.480 9.537 -27.006 1.00 48.34 105 ALA A N 1
ATOM 806 C CA . ALA A 1 105 ? 14.278 9.529 -28.455 1.00 48.34 105 ALA A CA 1
ATOM 807 C C . ALA A 1 105 ? 14.473 10.925 -29.075 1.00 48.34 105 ALA A C 1
ATOM 809 O O . ALA A 1 105 ? 13.654 11.397 -29.854 1.00 48.34 105 ALA A O 1
ATOM 810 N N . GLY A 1 106 ? 15.590 11.583 -28.761 1.00 51.03 106 GLY A N 1
ATOM 811 C CA . GLY A 1 106 ? 16.029 12.817 -29.426 1.00 51.03 106 GLY A CA 1
ATOM 812 C C . GLY A 1 106 ? 16.586 12.606 -30.843 1.00 51.03 106 GLY A C 1
ATOM 813 O O . GLY A 1 106 ? 17.309 13.458 -31.349 1.00 51.03 106 GLY A O 1
ATOM 814 N N . GLY A 1 107 ? 16.315 11.479 -31.506 1.00 51.06 107 GLY A N 1
ATOM 815 C CA . GLY A 1 107 ? 16.953 11.192 -32.787 1.00 51.06 107 GLY A CA 1
ATOM 816 C C . GLY A 1 107 ? 16.350 10.025 -33.551 1.00 51.06 107 GLY A C 1
ATOM 817 O O . GLY A 1 107 ? 16.755 8.887 -33.364 1.00 51.06 107 GLY A O 1
ATOM 818 N N . ARG A 1 108 ? 15.429 10.349 -34.464 1.00 50.31 108 ARG A N 1
ATOM 819 C CA . ARG A 1 108 ? 15.268 9.782 -35.823 1.00 50.31 108 ARG A CA 1
ATOM 820 C C . ARG A 1 108 ? 15.123 8.264 -36.035 1.00 50.31 108 ARG A C 1
ATOM 822 O O . ARG A 1 108 ? 14.919 7.863 -37.172 1.00 50.31 108 ARG A O 1
ATOM 829 N N . CYS A 1 109 ? 15.076 7.435 -35.000 1.00 48.25 109 CYS A N 1
ATOM 830 C CA . CYS A 1 109 ? 14.714 6.021 -35.115 1.00 48.25 109 CYS A CA 1
ATOM 831 C C . CYS A 1 109 ? 13.372 5.760 -34.422 1.00 48.25 109 CYS A C 1
ATOM 833 O O . CYS A 1 109 ? 13.284 5.011 -33.454 1.00 48.25 109 CYS A O 1
ATOM 835 N N . ALA A 1 110 ? 12.307 6.379 -34.939 1.00 55.44 110 ALA A N 1
ATOM 836 C CA . ALA A 1 110 ? 10.912 6.119 -34.571 1.00 55.44 110 ALA A CA 1
ATOM 837 C C . ALA A 1 110 ? 10.389 4.799 -35.185 1.00 55.44 110 ALA A C 1
ATOM 839 O O . ALA A 1 110 ? 9.244 4.697 -35.614 1.00 55.44 110 ALA A O 1
ATOM 840 N N . GLY A 1 111 ? 11.248 3.782 -35.273 1.00 54.34 111 GLY A N 1
ATOM 841 C CA . GLY A 1 111 ? 10.854 2.422 -35.606 1.00 54.34 111 GLY A CA 1
ATOM 842 C C . GLY A 1 111 ? 10.594 1.684 -34.304 1.00 54.34 111 GLY A C 1
ATOM 843 O O . GLY A 1 111 ? 11.511 1.526 -33.505 1.00 54.34 111 GLY A O 1
ATOM 844 N N . SER A 1 112 ? 9.351 1.258 -34.077 1.00 65.06 112 SER A N 1
ATOM 845 C CA . SER A 1 112 ? 8.947 0.411 -32.951 1.00 65.06 112 SER A CA 1
ATOM 846 C C . SER A 1 112 ? 9.911 -0.771 -32.800 1.00 65.06 112 SER A C 1
ATOM 848 O O . SER A 1 112 ? 9.803 -1.775 -33.511 1.00 65.06 112 SER A O 1
ATOM 850 N N . THR A 1 113 ? 10.878 -0.654 -31.886 1.00 73.94 113 THR A N 1
ATOM 851 C CA . THR A 1 113 ? 11.765 -1.770 -31.571 1.00 73.94 113 THR A CA 1
ATOM 852 C C . THR A 1 113 ? 10.897 -2.880 -30.973 1.00 73.94 113 THR A C 1
ATOM 854 O O . THR A 1 113 ? 9.972 -2.583 -30.210 1.00 73.94 113 THR A O 1
ATOM 857 N N . PRO A 1 114 ? 11.138 -4.164 -31.288 1.00 75.19 114 PRO A N 1
ATOM 858 C CA . PRO A 1 114 ? 10.357 -5.272 -30.723 1.00 75.19 114 PRO A CA 1
ATOM 859 C C . PRO A 1 114 ? 10.334 -5.233 -29.185 1.00 75.19 114 PRO A C 1
ATOM 861 O O . PRO A 1 114 ? 9.329 -5.575 -28.567 1.00 75.19 114 PRO A O 1
ATOM 864 N N . LEU A 1 115 ? 11.401 -4.700 -28.582 1.00 79.25 115 LEU A N 1
ATOM 865 C CA . LEU A 1 115 ? 11.512 -4.443 -27.152 1.00 79.25 115 LEU A CA 1
ATOM 866 C C . LEU A 1 115 ? 10.465 -3.449 -26.626 1.00 79.25 115 LEU A C 1
ATOM 868 O O . LEU A 1 115 ? 9.918 -3.673 -25.554 1.00 79.25 115 LEU A O 1
ATOM 872 N N . THR A 1 116 ? 10.135 -2.383 -27.365 1.00 79.62 116 THR A N 1
ATOM 873 C CA . THR A 1 116 ? 9.074 -1.451 -26.935 1.00 79.62 116 THR A CA 1
ATOM 874 C C . THR A 1 116 ? 7.707 -2.120 -26.904 1.00 79.62 116 THR A C 1
ATOM 876 O O . THR A 1 116 ? 6.973 -1.937 -25.940 1.00 79.62 116 THR A O 1
ATOM 879 N N . ARG A 1 117 ? 7.3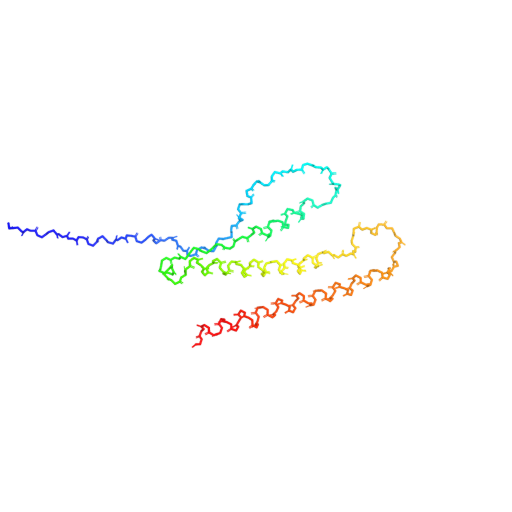69 -2.951 -27.898 1.00 82.38 117 ARG A N 1
ATOM 880 C CA . ARG A 1 117 ? 6.099 -3.701 -27.897 1.00 82.38 117 ARG A CA 1
ATOM 881 C C . ARG A 1 117 ? 6.034 -4.698 -26.739 1.00 82.38 117 ARG A C 1
ATOM 883 O O . ARG A 1 117 ? 5.009 -4.788 -26.066 1.00 82.38 117 ARG A O 1
ATOM 890 N N . LEU A 1 118 ? 7.140 -5.394 -26.470 1.00 86.19 118 LEU A N 1
ATOM 891 C CA . LEU A 1 118 ? 7.255 -6.284 -25.314 1.00 86.19 118 LEU A CA 1
ATOM 892 C C . LEU A 1 118 ? 7.112 -5.519 -23.991 1.00 86.19 118 LEU A C 1
ATOM 894 O O . LEU A 1 118 ? 6.419 -5.966 -23.088 1.00 86.19 118 LEU A O 1
ATOM 898 N N . TRP A 1 119 ? 7.717 -4.339 -23.885 1.00 85.75 119 TRP A N 1
ATOM 899 C CA . TRP A 1 119 ? 7.570 -3.484 -22.712 1.00 85.75 119 TRP A CA 1
ATOM 900 C C . TRP A 1 119 ? 6.116 -3.047 -22.495 1.00 85.75 119 TRP A C 1
ATOM 902 O O . TRP A 1 119 ? 5.618 -3.130 -21.377 1.00 85.75 119 TRP A O 1
ATOM 912 N N . TRP A 1 120 ? 5.415 -2.614 -23.547 1.00 84.25 120 TRP A N 1
ATOM 913 C CA . TRP A 1 120 ? 4.012 -2.193 -23.453 1.00 84.25 120 TRP A CA 1
ATOM 914 C C . TRP A 1 120 ? 3.077 -3.331 -23.045 1.00 84.25 120 TRP A C 1
ATOM 916 O O . TRP A 1 120 ? 2.197 -3.113 -22.216 1.00 84.25 120 TRP A O 1
ATOM 926 N N . THR A 1 121 ? 3.295 -4.533 -23.579 1.00 89.94 121 THR A N 1
ATOM 927 C CA . THR A 1 121 ? 2.522 -5.729 -23.206 1.00 89.94 121 THR A CA 1
ATOM 928 C C . THR A 1 121 ? 2.822 -6.168 -21.773 1.00 89.94 121 THR A C 1
ATOM 930 O O . THR A 1 121 ? 1.905 -6.317 -20.974 1.00 89.94 121 THR A O 1
ATOM 933 N N . LEU A 1 122 ? 4.097 -6.267 -21.385 1.00 89.56 122 LEU A N 1
ATOM 934 C CA . LEU A 1 122 ? 4.487 -6.564 -20.002 1.00 89.56 122 LEU A CA 1
ATOM 935 C C . LEU A 1 122 ? 3.880 -5.555 -19.017 1.00 89.56 122 LEU A C 1
ATOM 937 O O . LEU A 1 122 ? 3.348 -5.924 -17.972 1.00 89.56 122 LEU A O 1
ATOM 941 N N . ARG A 1 123 ? 3.938 -4.269 -19.362 1.00 87.12 123 ARG A N 1
ATOM 942 C CA . ARG A 1 123 ? 3.365 -3.182 -18.572 1.00 87.12 123 ARG A CA 1
ATOM 943 C C . ARG A 1 123 ? 1.855 -3.332 -18.408 1.00 87.12 123 ARG A C 1
ATOM 945 O O . ARG A 1 123 ? 1.371 -3.131 -17.297 1.00 87.12 123 ARG A O 1
ATOM 952 N N . SER A 1 124 ? 1.113 -3.625 -19.478 1.00 88.50 124 SER A N 1
ATOM 953 C CA . SER A 1 124 ? -0.343 -3.776 -19.387 1.00 88.50 124 SER A CA 1
ATOM 954 C C . SER A 1 124 ? -0.726 -4.970 -18.521 1.00 88.50 124 SER A C 1
ATOM 956 O O . SER A 1 124 ? -1.612 -4.830 -17.684 1.00 88.50 124 SER A O 1
ATOM 958 N N . GLU A 1 125 ? -0.011 -6.090 -18.650 1.00 92.38 125 GLU A N 1
ATOM 959 C CA . GLU A 1 125 ? -0.223 -7.279 -17.816 1.00 92.38 125 GLU A CA 1
ATOM 960 C C . GLU A 1 125 ? 0.050 -6.988 -16.337 1.00 92.38 125 GLU A C 1
ATOM 962 O O . GLU A 1 125 ? -0.783 -7.267 -15.475 1.00 92.38 125 GLU A O 1
ATOM 967 N N . LEU A 1 126 ? 1.181 -6.346 -16.025 1.00 91.19 126 LEU A N 1
ATOM 968 C CA . LEU A 1 126 ? 1.509 -5.960 -14.652 1.0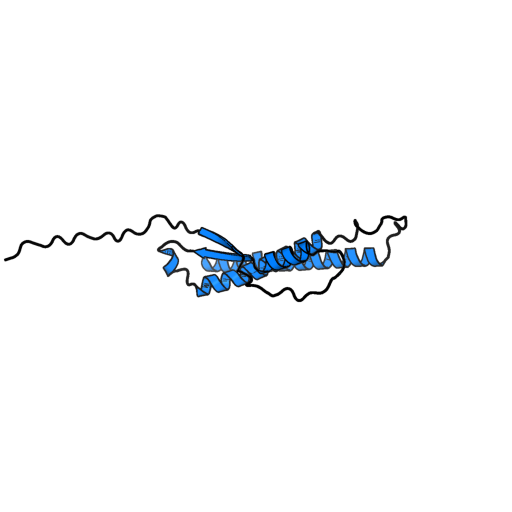0 91.19 126 LEU A CA 1
ATOM 969 C C . LEU A 1 126 ? 0.485 -4.975 -14.075 1.00 91.19 126 LEU A C 1
ATOM 971 O O . LEU A 1 126 ? 0.075 -5.114 -12.924 1.00 91.19 126 LEU A O 1
ATOM 975 N N . LEU A 1 127 ? 0.048 -3.989 -14.862 1.00 91.25 127 LEU A N 1
ATOM 976 C CA . LEU A 1 127 ? -0.963 -3.027 -14.430 1.00 91.25 127 LEU A CA 1
ATOM 977 C C . LEU A 1 127 ? -2.301 -3.722 -14.148 1.00 91.25 127 LEU A C 1
ATOM 979 O O . LEU A 1 127 ? -2.955 -3.414 -13.151 1.00 91.25 127 LEU A O 1
ATOM 983 N N . HIS A 1 128 ? -2.683 -4.678 -14.996 1.00 91.94 128 HIS A N 1
ATOM 984 C CA . HIS A 1 128 ? -3.888 -5.480 -14.830 1.00 91.94 128 HIS A CA 1
ATOM 985 C C . HIS A 1 128 ? -3.807 -6.352 -13.571 1.00 91.94 128 HIS A C 1
ATOM 987 O O . HIS A 1 128 ? -4.724 -6.332 -12.752 1.00 91.94 128 HIS A O 1
ATOM 993 N N . ALA A 1 129 ? -2.682 -7.033 -13.349 1.00 92.31 129 ALA A N 1
ATOM 994 C CA . ALA A 1 129 ? -2.446 -7.828 -12.148 1.00 92.31 129 ALA A CA 1
ATOM 995 C C . ALA A 1 129 ? -2.517 -6.976 -10.868 1.00 92.31 129 ALA A C 1
ATOM 997 O O . ALA A 1 129 ? -3.226 -7.331 -9.927 1.00 92.31 129 ALA A O 1
ATOM 998 N N . VAL A 1 130 ? -1.847 -5.817 -10.836 1.00 93.12 130 VAL A N 1
ATOM 999 C CA . VAL A 1 130 ? -1.888 -4.896 -9.684 1.00 93.12 130 VAL A CA 1
ATOM 1000 C C . VAL A 1 130 ? -3.304 -4.371 -9.447 1.00 93.12 130 VAL A C 1
ATOM 1002 O O . VAL A 1 130 ? -3.739 -4.272 -8.299 1.00 93.12 130 VAL A O 1
ATOM 1005 N N . HIS A 1 131 ? -4.040 -4.055 -10.516 1.00 92.81 131 HIS A N 1
ATOM 1006 C CA . HIS A 1 131 ? -5.430 -3.624 -10.415 1.00 92.81 131 HIS A CA 1
ATOM 1007 C C . HIS A 1 131 ? -6.320 -4.707 -9.796 1.00 92.81 131 HIS A C 1
ATOM 1009 O O . HIS A 1 131 ? -7.062 -4.401 -8.864 1.00 92.81 131 HIS A O 1
ATOM 1015 N N . HIS A 1 132 ? -6.199 -5.958 -10.247 1.00 94.50 132 HIS A N 1
ATOM 1016 C CA . HIS A 1 132 ? -6.965 -7.085 -9.707 1.00 94.50 132 HIS A CA 1
ATOM 1017 C C . HIS A 1 132 ? -6.621 -7.404 -8.258 1.00 94.50 132 HIS A C 1
ATOM 1019 O O . HIS A 1 132 ? -7.528 -7.616 -7.460 1.00 94.50 132 HIS A O 1
ATOM 1025 N N . ILE A 1 133 ? -5.339 -7.376 -7.881 1.00 93.12 133 ILE A N 1
ATOM 1026 C CA . ILE A 1 133 ? -4.924 -7.573 -6.483 1.00 93.12 133 ILE A CA 1
ATOM 1027 C C . ILE A 1 133 ? -5.535 -6.485 -5.600 1.00 93.12 133 ILE A C 1
ATOM 1029 O O . ILE A 1 133 ? -6.099 -6.776 -4.547 1.00 93.12 133 ILE A O 1
ATOM 1033 N N . LEU A 1 134 ? -5.454 -5.224 -6.030 1.00 92.12 134 LEU A N 1
ATOM 1034 C CA . LEU A 1 134 ? -6.010 -4.113 -5.268 1.00 92.12 134 LEU A CA 1
ATOM 1035 C C . LEU A 1 134 ? -7.538 -4.215 -5.160 1.00 92.12 134 LEU A C 1
ATOM 1037 O O . LEU A 1 134 ? -8.075 -4.042 -4.068 1.00 92.12 134 LEU A O 1
ATOM 1041 N N . ALA A 1 135 ? -8.223 -4.548 -6.256 1.00 92.56 135 ALA A N 1
ATOM 1042 C CA . ALA A 1 135 ? -9.666 -4.758 -6.271 1.00 92.56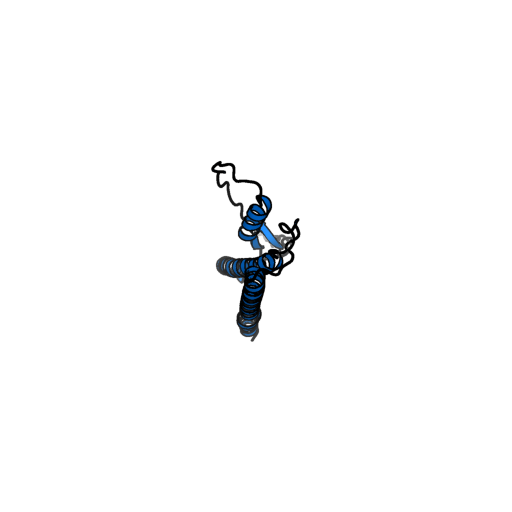 135 ALA A CA 1
ATOM 1043 C C . ALA A 1 135 ? -10.073 -5.898 -5.328 1.00 92.56 135 ALA A C 1
ATOM 1045 O O . ALA A 1 135 ? -10.947 -5.694 -4.487 1.00 92.56 135 ALA A O 1
ATOM 1046 N N . TYR A 1 136 ? -9.385 -7.042 -5.387 1.00 94.44 136 TYR A N 1
ATOM 1047 C CA . TYR A 1 136 ? -9.615 -8.183 -4.502 1.00 94.44 136 TYR A CA 1
ATOM 1048 C C . TYR A 1 136 ? -9.459 -7.800 -3.029 1.00 94.44 136 TYR A C 1
ATOM 1050 O O . TYR A 1 136 ? -10.369 -8.023 -2.235 1.00 94.44 136 TYR A O 1
ATOM 1058 N N . VAL A 1 137 ? -8.351 -7.154 -2.656 1.00 91.31 137 VAL A N 1
ATOM 1059 C CA . VAL A 1 137 ? -8.131 -6.749 -1.259 1.00 91.31 137 VAL A CA 1
ATOM 1060 C C . VAL A 1 137 ? -9.225 -5.784 -0.789 1.00 91.31 137 VAL A C 1
ATOM 1062 O O . VAL A 1 137 ? -9.734 -5.923 0.319 1.00 91.31 137 VAL A O 1
ATOM 1065 N N . THR A 1 138 ? -9.633 -4.821 -1.618 1.00 90.88 138 THR A N 1
ATOM 1066 C CA . THR A 1 138 ? -10.663 -3.848 -1.215 1.00 90.88 138 THR A CA 1
ATOM 1067 C C . THR A 1 138 ? -12.075 -4.429 -1.154 1.00 90.88 138 THR A C 1
ATOM 1069 O O . THR A 1 138 ? -12.810 -4.129 -0.217 1.00 90.88 138 THR A O 1
ATOM 1072 N N . LEU A 1 139 ? -12.461 -5.256 -2.127 1.00 91.62 139 LEU A N 1
ATOM 1073 C CA . LEU A 1 139 ? -13.835 -5.735 -2.281 1.00 91.62 139 LEU A CA 1
ATOM 1074 C C . LEU A 1 139 ? -14.063 -7.076 -1.587 1.00 91.62 139 LEU A C 1
ATOM 1076 O O . LEU A 1 139 ? -15.071 -7.252 -0.916 1.00 91.62 139 LEU A O 1
ATOM 1080 N N . ALA A 1 140 ? -13.142 -8.023 -1.744 1.00 91.56 140 ALA A N 1
ATOM 1081 C CA . ALA A 1 140 ? -13.317 -9.372 -1.218 1.00 91.56 140 ALA A CA 1
ATOM 1082 C C . ALA A 1 140 ? -12.854 -9.495 0.234 1.00 91.56 140 ALA A C 1
ATOM 1084 O O . ALA A 1 140 ? -13.431 -10.276 0.975 1.00 91.56 140 ALA A O 1
ATOM 1085 N N . VAL A 1 141 ? -11.832 -8.736 0.645 1.00 91.38 141 VAL A N 1
ATOM 1086 C CA . VAL A 1 141 ? -11.338 -8.783 2.029 1.00 91.38 141 VAL A CA 1
ATOM 1087 C C . VAL A 1 141 ? -11.974 -7.666 2.846 1.00 91.38 141 VAL A C 1
ATOM 1089 O O . VAL A 1 141 ? -12.804 -7.929 3.702 1.00 91.38 141 VAL A O 1
ATOM 1092 N N . ILE A 1 142 ? -11.652 -6.402 2.560 1.00 89.88 142 ILE A N 1
ATOM 1093 C CA . ILE A 1 142 ? -12.057 -5.293 3.439 1.00 89.88 142 ILE A CA 1
ATOM 1094 C C . ILE A 1 142 ? -13.579 -5.144 3.503 1.00 89.88 142 ILE A C 1
ATOM 1096 O O . ILE A 1 142 ? -14.129 -5.036 4.596 1.00 89.88 142 ILE A O 1
ATOM 1100 N N . ALA A 1 143 ? -14.273 -5.146 2.362 1.00 90.00 143 ALA A N 1
ATOM 1101 C CA . ALA A 1 143 ? -15.723 -4.973 2.370 1.00 90.00 143 ALA A CA 1
ATOM 1102 C C . ALA A 1 143 ? -16.467 -6.181 2.967 1.00 90.00 143 ALA A C 1
ATOM 1104 O O . ALA A 1 143 ? -17.496 -5.982 3.608 1.00 90.00 143 ALA A O 1
ATOM 1105 N N . ALA A 1 144 ? -15.949 -7.405 2.808 1.00 90.25 144 ALA A N 1
ATOM 1106 C CA . ALA A 1 144 ? -16.549 -8.604 3.396 1.00 90.25 144 ALA A CA 1
ATOM 1107 C C . ALA A 1 144 ? -16.364 -8.655 4.919 1.00 90.25 144 ALA A C 1
ATOM 1109 O O . ALA A 1 144 ? -17.331 -8.873 5.643 1.00 90.25 144 ALA A O 1
ATOM 1110 N N . GLU A 1 145 ? -15.157 -8.373 5.413 1.00 89.12 145 GLU A N 1
ATOM 1111 C CA . GLU A 1 145 ? -14.882 -8.286 6.853 1.00 89.12 145 GLU A CA 1
ATOM 1112 C C . GLU A 1 145 ? -15.694 -7.160 7.498 1.00 89.12 145 GLU A C 1
ATOM 1114 O O . GLU A 1 145 ? -16.271 -7.324 8.569 1.00 89.12 145 GLU A O 1
ATOM 1119 N N . TRP A 1 146 ? -15.809 -6.017 6.815 1.00 88.94 146 TRP A N 1
ATOM 1120 C CA . TRP A 1 146 ? -16.642 -4.916 7.286 1.00 88.94 146 TRP A CA 1
ATOM 1121 C C . TRP A 1 146 ? -18.122 -5.296 7.347 1.00 88.94 146 TRP A C 1
ATOM 1123 O O . TRP A 1 146 ? -18.800 -4.969 8.315 1.00 88.94 146 TRP A O 1
ATOM 1133 N N . ARG A 1 147 ? -18.620 -6.015 6.335 1.00 92.56 147 ARG A N 1
ATOM 1134 C CA . ARG A 1 147 ? -19.985 -6.547 6.318 1.00 92.56 147 ARG A CA 1
ATOM 1135 C C . ARG A 1 147 ? -20.219 -7.491 7.500 1.00 92.56 147 ARG A C 1
ATOM 1137 O O . ARG A 1 147 ? -21.199 -7.318 8.207 1.00 92.56 147 ARG A O 1
ATOM 1144 N N . SER A 1 148 ? -19.289 -8.411 7.752 1.00 92.94 148 SER A N 1
ATOM 1145 C CA . SER A 1 148 ? -19.377 -9.366 8.863 1.00 92.94 148 SER A CA 1
ATOM 1146 C C . SER A 1 148 ? -19.309 -8.720 10.248 1.00 92.94 148 SER A C 1
ATOM 1148 O O . SER A 1 148 ? -19.757 -9.334 11.205 1.00 92.94 148 SER A O 1
ATOM 1150 N N . LEU A 1 149 ? -18.702 -7.538 10.385 1.00 89.94 149 LEU A N 1
ATOM 1151 C CA . LEU A 1 149 ? -18.686 -6.792 11.648 1.00 89.94 149 LEU A CA 1
ATOM 1152 C C . LEU A 1 149 ? -19.973 -5.991 11.884 1.00 89.94 149 LEU A C 1
ATOM 1154 O O . LEU A 1 149 ? -20.203 -5.534 13.003 1.00 89.94 149 LEU A O 1
ATOM 1158 N N . LEU A 1 150 ? -20.752 -5.751 10.827 1.00 92.00 150 LEU A N 1
ATOM 1159 C CA . LEU A 1 150 ? -22.003 -4.997 10.881 1.00 92.00 150 LEU A CA 1
ATOM 1160 C C . LEU A 1 150 ? -23.243 -5.886 11.040 1.00 92.00 150 LEU A C 1
ATOM 1162 O O . LEU A 1 150 ? -24.253 -5.380 11.531 1.00 92.00 150 LEU A O 1
ATOM 1166 N N . ASP A 1 151 ? -23.172 -7.142 10.594 1.00 78.81 151 ASP A N 1
ATOM 1167 C CA . ASP A 1 151 ? -24.215 -8.166 10.750 1.00 78.81 151 ASP A CA 1
ATOM 1168 C C . ASP A 1 151 ? -24.085 -8.884 12.113 1.00 78.81 151 ASP A C 1
ATOM 1170 O O . ASP A 1 151 ? -25.136 -9.118 12.756 1.00 78.81 151 ASP A O 1
#

InterPro domains:
  IPR007259 Gamma-tubulin complex component protein [PTHR19302] (43-149)
  IPR040457 Gamma tubulin complex component, C-terminal [PF04130] (49-150)
  IPR042241 Gamma tubulin complex component, C-terminal domain superfamily [G3DSA:1.20.120.1900] (5-151)

Organism: Emiliania huxleyi (NCBI:txid2903)

Foldseek 3Di:
DDDDDPPPPPPPPQPPPPDWDWDWDQQPPPDDDPPDDDDDDDDPPVVVVVVSLLSTFTDTDDRPPCCVVDDVVVSVVVRVVVSVLSVLVVVLVVLVPPQPDDDPPPDDCPDPDVVNVVSVVVSVVVNVVSVVVSCCCVVVPVVVVVVVVVD